Protein AF-A0A9D4E1T2-F1 (afdb_monomer_lite)

Organism: Dreissena polymorpha (NCBI:txid45954)

Structure (mmCIF, N/CA/C/O backbone):
data_AF-A0A9D4E1T2-F1
#
_entry.id   AF-A0A9D4E1T2-F1
#
loop_
_atom_site.group_PDB
_atom_site.id
_atom_site.type_symbol
_atom_site.label_atom_id
_atom_site.label_alt_id
_atom_site.label_comp_id
_atom_site.label_asym_id
_atom_site.label_entity_id
_atom_site.label_seq_id
_atom_site.pdbx_PDB_ins_code
_atom_site.Cartn_x
_atom_site.Cartn_y
_atom_site.Cartn_z
_atom_site.occupancy
_atom_site.B_iso_or_equiv
_atom_site.auth_seq_id
_atom_site.auth_comp_id
_atom_site.auth_asym_id
_atom_site.auth_atom_id
_atom_site.pdbx_PDB_model_num
ATOM 1 N N . MET A 1 1 ? 5.416 1.084 12.582 1.00 51.12 1 MET A N 1
ATOM 2 C CA . MET A 1 1 ? 5.910 1.091 11.190 1.00 51.12 1 MET A CA 1
ATOM 3 C C . MET A 1 1 ? 4.791 0.546 10.313 1.00 51.12 1 MET A C 1
ATOM 5 O O . MET A 1 1 ? 4.407 -0.597 10.518 1.00 51.12 1 MET A O 1
ATOM 9 N N . ILE A 1 2 ? 4.189 1.360 9.439 1.00 58.88 2 ILE A N 1
ATOM 10 C CA . ILE A 1 2 ? 3.247 0.851 8.426 1.00 58.88 2 ILE A CA 1
ATOM 11 C C . ILE A 1 2 ? 4.112 0.037 7.454 1.00 58.88 2 ILE A C 1
ATOM 13 O O . ILE A 1 2 ? 5.057 0.616 6.917 1.00 58.88 2 ILE A O 1
ATOM 17 N N . PRO A 1 3 ? 3.899 -1.283 7.277 1.00 57.59 3 PRO A N 1
ATOM 18 C CA . PRO A 1 3 ? 4.628 -2.017 6.254 1.00 57.59 3 PRO A CA 1
ATOM 19 C C . PRO A 1 3 ? 4.358 -1.313 4.931 1.00 57.59 3 PRO A C 1
ATOM 21 O O . PRO A 1 3 ? 3.206 -0.985 4.644 1.00 57.59 3 PRO A O 1
ATOM 24 N N . ASN A 1 4 ? 5.419 -1.017 4.182 1.00 71.31 4 ASN A N 1
ATOM 25 C CA . ASN A 1 4 ? 5.318 -0.314 2.913 1.00 71.31 4 ASN A CA 1
ATOM 26 C C . ASN A 1 4 ? 4.500 -1.218 1.968 1.00 71.31 4 ASN A C 1
ATOM 28 O O . ASN A 1 4 ? 4.968 -2.218 1.433 1.00 71.31 4 ASN A O 1
ATOM 32 N N . LEU A 1 5 ? 3.191 -0.974 1.943 1.00 72.12 5 LEU A N 1
ATOM 33 C CA . LEU A 1 5 ? 2.181 -1.808 1.285 1.00 72.12 5 LEU A CA 1
ATOM 34 C C . LEU A 1 5 ? 1.999 -1.394 -0.172 1.00 72.12 5 LEU A C 1
ATOM 36 O O . LEU A 1 5 ? 1.417 -2.138 -0.957 1.00 72.12 5 LEU A O 1
ATOM 40 N N . PHE A 1 6 ? 2.459 -0.190 -0.492 1.00 81.25 6 PHE A N 1
ATOM 41 C CA . PHE A 1 6 ? 2.263 0.483 -1.755 1.00 81.25 6 PHE A CA 1
ATOM 42 C C . PHE A 1 6 ? 3.637 0.955 -2.232 1.00 81.25 6 PHE A C 1
ATOM 44 O O . PHE A 1 6 ? 4.168 1.915 -1.677 1.00 81.25 6 PHE A O 1
ATOM 51 N N . PRO A 1 7 ? 4.259 0.258 -3.192 1.00 82.00 7 PRO A N 1
ATOM 52 C CA . PRO A 1 7 ? 5.479 0.750 -3.809 1.00 82.00 7 PRO A CA 1
ATOM 53 C C . PRO A 1 7 ? 5.172 2.004 -4.644 1.00 82.00 7 PRO A C 1
ATOM 55 O O . PRO A 1 7 ? 4.163 2.060 -5.351 1.00 82.00 7 PRO A O 1
ATOM 58 N N . GLU A 1 8 ? 6.045 3.006 -4.556 1.00 83.25 8 GLU A N 1
ATOM 59 C CA . GLU A 1 8 ? 5.934 4.267 -5.309 1.00 83.25 8 GLU A CA 1
ATOM 60 C C . GLU A 1 8 ? 7.019 4.394 -6.385 1.00 83.25 8 GLU A C 1
ATOM 62 O O . GLU A 1 8 ? 6.765 4.936 -7.463 1.00 83.25 8 GLU A O 1
ATOM 67 N N . THR A 1 9 ? 8.198 3.830 -6.120 1.00 85.81 9 THR A N 1
ATOM 68 C CA . THR A 1 9 ? 9.361 3.838 -7.010 1.00 85.81 9 THR A CA 1
ATOM 69 C C . THR A 1 9 ? 9.819 2.420 -7.315 1.00 85.81 9 THR A C 1
ATOM 71 O O . THR A 1 9 ? 9.649 1.507 -6.500 1.00 85.81 9 THR A O 1
ATOM 74 N N . ASP A 1 10 ? 10.411 2.244 -8.490 1.00 80.75 10 ASP A N 1
ATOM 75 C CA . ASP A 1 10 ? 11.104 1.013 -8.854 1.00 80.75 10 ASP A CA 1
ATOM 76 C C . ASP A 1 10 ? 12.454 0.900 -8.115 1.00 80.75 10 ASP A C 1
ATOM 78 O O . ASP A 1 10 ? 12.908 1.850 -7.469 1.00 80.75 10 ASP A O 1
ATOM 82 N N . ILE A 1 11 ? 13.122 -0.250 -8.225 1.00 79.50 11 ILE A N 1
ATOM 83 C CA . ILE A 1 11 ? 14.438 -0.513 -7.617 1.00 79.50 11 ILE A CA 1
ATOM 84 C C . ILE A 1 11 ? 15.512 0.497 -8.045 1.00 79.50 11 ILE A C 1
ATOM 86 O O . ILE A 1 11 ? 16.457 0.743 -7.300 1.00 79.50 11 ILE A O 1
ATOM 90 N N . ASN A 1 12 ? 15.342 1.103 -9.222 1.00 84.38 12 ASN A N 1
ATOM 91 C CA . ASN A 1 12 ? 16.262 2.083 -9.794 1.00 84.38 12 ASN A CA 1
ATOM 92 C C . ASN A 1 12 ? 15.919 3.531 -9.400 1.00 84.38 12 ASN A C 1
ATOM 94 O O . ASN A 1 12 ? 16.617 4.452 -9.807 1.00 84.38 12 ASN A O 1
ATOM 98 N N . GLY A 1 13 ? 14.847 3.751 -8.627 1.00 83.75 13 GLY A N 1
ATOM 99 C CA . GLY A 1 13 ? 14.347 5.087 -8.275 1.00 83.75 13 GLY A CA 1
ATOM 100 C C . GLY A 1 13 ? 13.409 5.709 -9.315 1.00 83.75 13 GLY A C 1
ATOM 101 O O . GLY A 1 13 ? 12.843 6.771 -9.062 1.00 83.75 13 GLY A O 1
ATOM 102 N N . ASP A 1 14 ? 13.198 5.038 -10.448 1.00 87.50 14 ASP A N 1
ATOM 103 C CA . ASP A 1 14 ? 12.260 5.463 -11.484 1.00 87.50 14 ASP A CA 1
ATOM 104 C C . ASP A 1 14 ? 10.796 5.344 -11.033 1.00 87.50 14 ASP A C 1
ATOM 106 O O . ASP A 1 14 ? 10.451 4.627 -10.086 1.00 87.50 14 ASP A O 1
ATOM 110 N N . ALA A 1 15 ? 9.908 6.042 -11.745 1.00 86.56 15 ALA A N 1
ATOM 111 C CA . ALA A 1 15 ? 8.472 5.965 -11.507 1.00 86.56 15 ALA A CA 1
ATOM 112 C C . ALA A 1 15 ? 7.956 4.529 -11.694 1.00 86.56 15 ALA A C 1
ATOM 114 O O . ALA A 1 15 ? 8.185 3.897 -12.726 1.00 86.56 15 ALA A O 1
ATOM 115 N N . LEU A 1 16 ? 7.205 4.023 -10.711 1.00 88.38 16 LEU A N 1
ATOM 116 C CA . LEU A 1 16 ? 6.734 2.644 -10.744 1.00 88.38 16 LEU A CA 1
ATOM 117 C C . LEU A 1 16 ? 5.690 2.414 -11.850 1.00 88.38 16 LEU A C 1
ATOM 119 O O . LEU A 1 16 ? 4.617 3.035 -11.862 1.00 88.38 16 LEU A O 1
ATOM 123 N N . HIS A 1 17 ? 5.970 1.445 -12.728 1.00 87.50 17 HIS A N 1
ATOM 124 C CA . HIS A 1 17 ? 5.035 0.995 -13.756 1.00 87.50 17 HIS A CA 1
ATOM 125 C C . HIS A 1 17 ? 3.708 0.520 -13.139 1.00 87.50 17 HIS A C 1
ATOM 127 O O . HIS A 1 17 ? 3.676 -0.119 -12.084 1.00 87.50 17 HIS A O 1
ATOM 133 N N . TRP A 1 18 ? 2.590 0.808 -13.813 1.00 85.88 18 TRP A N 1
ATOM 134 C CA . TRP A 1 18 ? 1.242 0.583 -13.277 1.00 85.88 18 TRP A CA 1
ATOM 135 C C . TRP A 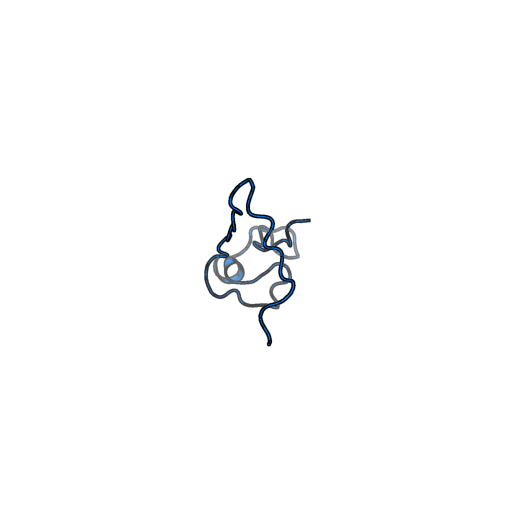1 18 ? 0.989 -0.873 -12.857 1.00 85.88 18 TRP A C 1
ATOM 137 O O . TRP A 1 18 ? 0.329 -1.102 -11.847 1.00 85.88 18 TRP A O 1
ATOM 147 N N . TYR A 1 19 ? 1.558 -1.842 -13.583 1.00 86.44 19 TYR A N 1
ATOM 148 C CA 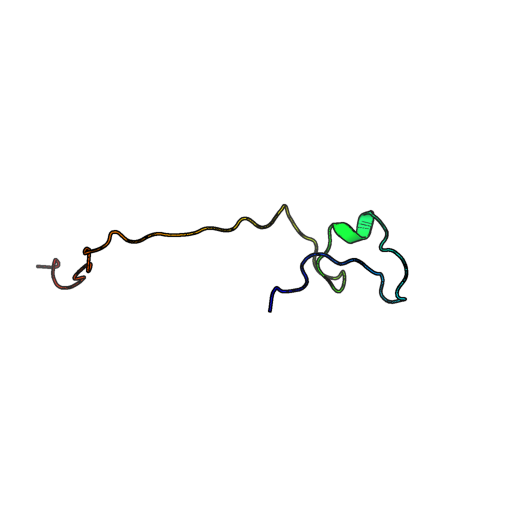. TYR A 1 19 ? 1.445 -3.272 -13.275 1.00 86.44 19 TYR A CA 1
ATOM 149 C C . TYR A 1 19 ? 2.016 -3.615 -11.893 1.00 86.44 19 TYR A C 1
ATOM 151 O O . TYR A 1 19 ? 1.424 -4.381 -11.143 1.00 86.44 19 TYR A O 1
ATOM 159 N N . TYR A 1 20 ? 3.131 -2.997 -11.503 1.00 86.56 20 TYR A N 1
ATOM 160 C CA . TYR A 1 20 ? 3.794 -3.307 -10.238 1.00 86.56 20 TYR A CA 1
ATOM 161 C C . TYR A 1 20 ? 3.075 -2.727 -9.013 1.00 86.56 20 TYR A C 1
ATOM 163 O O . TYR A 1 20 ? 3.325 -3.158 -7.889 1.00 86.56 20 TYR A O 1
ATOM 171 N N . ARG A 1 21 ? 2.103 -1.826 -9.210 1.00 83.50 21 ARG A N 1
ATOM 172 C CA . ARG A 1 21 ? 1.257 -1.281 -8.131 1.00 83.50 21 ARG A CA 1
ATOM 173 C C . ARG A 1 21 ? 0.333 -2.324 -7.497 1.00 83.50 21 ARG A C 1
ATOM 175 O O . ARG A 1 21 ? -0.249 -2.065 -6.442 1.00 83.50 21 ARG A O 1
ATOM 182 N N . THR A 1 22 ? 0.160 -3.488 -8.126 1.00 86.44 22 THR A N 1
ATOM 183 C CA . THR A 1 22 ? -0.611 -4.601 -7.553 1.00 86.44 22 THR A CA 1
ATOM 184 C C . THR A 1 22 ? 0.200 -5.453 -6.582 1.00 86.44 22 THR A C 1
ATOM 186 O O . THR A 1 22 ? -0.370 -6.330 -5.939 1.00 86.44 22 THR A O 1
ATOM 189 N N . PHE A 1 23 ? 1.506 -5.222 -6.458 1.00 87.19 23 PHE A N 1
ATOM 190 C CA . PHE A 1 23 ? 2.382 -5.974 -5.569 1.00 87.19 23 PHE A CA 1
ATOM 191 C C . PHE A 1 23 ? 2.718 -5.167 -4.315 1.00 87.19 23 PHE A C 1
ATOM 193 O O . PHE A 1 23 ? 2.628 -3.940 -4.290 1.00 87.19 23 PHE A O 1
ATOM 200 N N . MET A 1 24 ? 3.104 -5.870 -3.255 1.00 84.06 24 MET A N 1
ATOM 201 C CA . MET A 1 24 ? 3.708 -5.245 -2.080 1.00 84.06 24 MET A CA 1
ATOM 202 C C . MET A 1 24 ? 5.117 -4.739 -2.409 1.00 84.06 24 MET A C 1
ATOM 204 O O . MET A 1 24 ? 5.730 -5.161 -3.394 1.00 84.06 24 MET A O 1
ATOM 208 N N . THR A 1 25 ? 5.664 -3.863 -1.564 1.00 81.94 25 THR A N 1
ATOM 209 C CA . THR A 1 25 ? 7.056 -3.420 -1.700 1.00 81.94 25 THR A CA 1
ATOM 210 C C . THR A 1 25 ? 8.010 -4.617 -1.751 1.00 81.94 25 THR A C 1
ATOM 212 O O . THR A 1 25 ? 7.863 -5.581 -0.999 1.00 81.94 25 THR A O 1
ATOM 215 N N . GLY A 1 26 ? 8.963 -4.566 -2.686 1.00 79.12 26 GLY A N 1
ATOM 216 C CA . GLY A 1 26 ? 9.830 -5.695 -3.039 1.00 79.12 26 GLY A CA 1
ATOM 217 C C . GLY A 1 26 ? 9.273 -6.604 -4.141 1.00 79.12 26 GLY A C 1
ATOM 218 O O . GLY A 1 26 ? 9.965 -7.529 -4.538 1.00 79.12 26 GLY A O 1
ATOM 219 N N . LEU A 1 27 ? 8.053 -6.355 -4.635 1.00 78.31 27 LEU A N 1
ATOM 220 C CA . LEU A 1 27 ? 7.441 -6.949 -5.839 1.00 78.31 27 LEU A CA 1
ATOM 221 C C . LEU A 1 27 ? 7.286 -8.484 -5.862 1.00 78.31 27 LEU A C 1
ATOM 223 O O . LEU A 1 27 ? 6.760 -9.033 -6.823 1.00 78.31 27 LEU A O 1
ATOM 227 N N . ASN A 1 28 ? 7.653 -9.176 -4.784 1.00 82.31 28 ASN A N 1
ATOM 228 C CA . ASN A 1 28 ? 7.568 -10.636 -4.679 1.00 82.31 28 ASN A CA 1
ATOM 229 C C . ASN A 1 28 ? 6.169 -11.143 -4.296 1.00 82.31 28 ASN A C 1
ATOM 231 O O . ASN A 1 28 ? 5.838 -12.298 -4.540 1.00 82.31 28 ASN A O 1
ATOM 235 N N . ASN A 1 29 ? 5.349 -10.289 -3.674 1.00 82.38 29 ASN A N 1
ATOM 236 C CA . ASN A 1 29 ? 4.047 -10.671 -3.127 1.00 82.38 29 ASN A CA 1
ATOM 237 C C . ASN A 1 29 ? 2.922 -9.905 -3.824 1.00 82.38 29 ASN A C 1
ATOM 239 O O . ASN A 1 29 ? 2.865 -8.676 -3.748 1.00 82.38 29 ASN A O 1
ATOM 243 N N . TYR A 1 30 ? 2.013 -10.632 -4.475 1.00 85.38 30 TYR A N 1
ATOM 244 C CA . TYR A 1 30 ? 0.824 -10.057 -5.101 1.00 85.38 30 TYR A CA 1
ATOM 245 C C . TYR A 1 30 ? -0.229 -9.693 -4.049 1.00 85.38 30 TYR A C 1
ATOM 247 O O . TYR A 1 30 ? -0.520 -10.476 -3.143 1.00 85.38 30 TYR A O 1
ATOM 255 N N . ARG A 1 31 ? -0.831 -8.509 -4.175 1.00 84.38 31 ARG A N 1
ATOM 256 C CA . ARG A 1 31 ? -1.850 -8.024 -3.248 1.00 84.38 31 ARG A CA 1
ATOM 257 C C . ARG A 1 31 ? -3.255 -8.267 -3.790 1.00 84.38 31 ARG A C 1
ATOM 259 O O . ARG A 1 31 ? -3.640 -7.732 -4.826 1.00 84.38 31 ARG A O 1
ATOM 266 N N . LEU A 1 32 ? -4.058 -8.984 -3.011 1.00 82.88 32 LEU A N 1
ATOM 267 C CA . LEU A 1 32 ? -5.472 -9.224 -3.290 1.00 82.88 32 LEU A CA 1
ATOM 268 C C . LEU A 1 32 ? -6.348 -8.211 -2.544 1.00 82.88 32 LEU A C 1
ATOM 270 O O . LEU A 1 32 ? -6.587 -8.333 -1.345 1.00 82.88 32 LEU A O 1
ATOM 274 N N . GLY A 1 33 ? -6.844 -7.220 -3.284 1.00 83.50 33 GLY A N 1
ATOM 275 C CA . GLY A 1 33 ? -7.781 -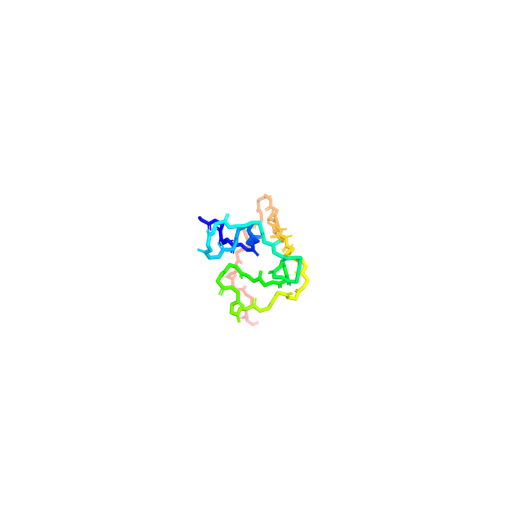6.218 -2.780 1.00 83.50 33 GLY A CA 1
ATOM 276 C C . GLY A 1 33 ? -7.166 -5.173 -1.834 1.00 83.50 33 GLY A C 1
ATOM 277 O O . GLY A 1 33 ? -5.990 -5.241 -1.466 1.00 83.50 33 GLY A O 1
ATOM 278 N N . PRO A 1 34 ? -7.945 -4.144 -1.461 1.00 84.38 34 PRO A N 1
ATOM 279 C CA . PRO A 1 34 ? -7.486 -3.114 -0.542 1.00 84.38 34 PRO A CA 1
ATOM 280 C C . PRO A 1 34 ? -7.503 -3.619 0.913 1.00 84.38 34 PRO A C 1
ATOM 282 O O . PRO A 1 34 ? -8.452 -4.304 1.311 1.00 84.38 34 PRO A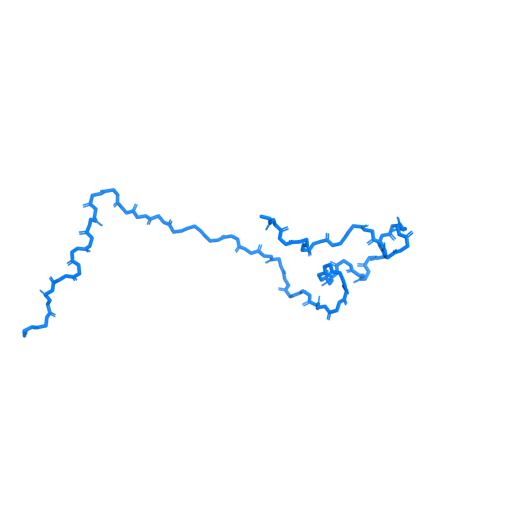 O 1
ATOM 285 N N . PRO A 1 35 ? -6.510 -3.246 1.742 1.00 83.69 35 PRO A N 1
ATOM 286 C CA . PRO A 1 35 ? -6.560 -3.521 3.172 1.00 83.69 35 PRO A CA 1
ATOM 287 C C . PRO A 1 35 ? -7.754 -2.796 3.807 1.00 83.69 35 PRO A C 1
ATOM 289 O O . PRO A 1 35 ? -8.042 -1.643 3.484 1.00 83.69 35 PRO A O 1
ATOM 292 N N . ARG A 1 36 ? -8.449 -3.469 4.727 1.00 86.19 36 ARG A N 1
ATOM 293 C CA . ARG A 1 36 ? -9.580 -2.903 5.473 1.00 86.19 36 ARG A CA 1
ATOM 294 C C . ARG A 1 36 ? -9.235 -2.843 6.952 1.00 86.19 36 ARG A C 1
ATOM 296 O O . ARG A 1 36 ? -8.900 -3.862 7.551 1.00 86.19 36 ARG A O 1
ATOM 303 N N . LEU A 1 37 ? -9.329 -1.653 7.538 1.00 88.81 37 LEU A N 1
ATOM 304 C CA . LEU A 1 37 ? -9.1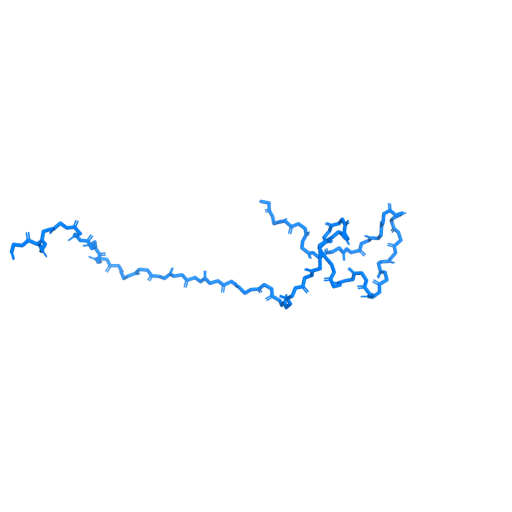43 -1.473 8.974 1.00 88.81 37 LEU A CA 1
ATOM 305 C C . LEU A 1 37 ? -10.413 -1.905 9.712 1.00 88.81 37 LEU A C 1
ATOM 307 O O . LEU A 1 37 ? -11.519 -1.519 9.336 1.00 88.81 37 LEU A O 1
ATOM 311 N N . ARG A 1 38 ? -10.248 -2.697 10.775 1.00 92.00 38 ARG A N 1
ATOM 312 C CA . ARG A 1 38 ? -11.334 -3.097 11.675 1.00 92.00 38 ARG A CA 1
ATOM 313 C C . ARG A 1 38 ? -11.058 -2.538 13.061 1.00 92.00 38 ARG A C 1
ATOM 315 O O . ARG A 1 38 ? -10.007 -2.815 13.629 1.00 92.00 38 ARG A O 1
ATOM 322 N N . GLN A 1 39 ? -12.019 -1.810 13.619 1.00 92.69 39 GLN A N 1
ATOM 323 C CA . GLN A 1 39 ? -11.960 -1.326 14.994 1.00 92.69 39 GLN A CA 1
ATOM 324 C C . GLN A 1 39 ? -13.066 -1.991 15.812 1.00 92.69 39 GLN A C 1
ATOM 326 O O . GLN A 1 39 ? -14.243 -1.871 15.482 1.00 92.69 39 GLN A O 1
ATOM 331 N N . LEU A 1 40 ? -12.681 -2.688 16.879 1.00 89.44 40 LEU A N 1
ATOM 332 C CA . LEU A 1 40 ? -13.614 -3.160 17.897 1.00 89.44 40 LEU A CA 1
ATOM 333 C C . LEU A 1 40 ? -13.702 -2.102 19.000 1.00 89.44 40 LEU A C 1
ATOM 335 O O . LEU A 1 40 ? -12.689 -1.506 19.368 1.00 89.44 40 LEU A O 1
ATOM 339 N N . ARG A 1 41 ? -14.903 -1.868 19.523 1.00 85.19 41 ARG A N 1
ATOM 340 C CA . ARG A 1 41 ? -15.119 -1.030 20.705 1.00 85.19 41 ARG A CA 1
ATOM 341 C C . ARG A 1 41 ? -15.714 -1.891 21.805 1.00 85.19 41 ARG A C 1
ATOM 343 O O . ARG A 1 41 ? -16.552 -2.744 21.529 1.00 85.19 41 ARG A O 1
ATOM 350 N N . THR A 1 42 ? -15.270 -1.665 23.030 1.00 84.81 42 THR A N 1
ATOM 351 C CA . THR A 1 42 ? -15.892 -2.234 24.223 1.00 84.81 42 THR A CA 1
ATOM 352 C C . THR A 1 42 ? -16.922 -1.255 24.774 1.00 84.81 42 THR A C 1
ATOM 354 O O . THR A 1 42 ? -16.818 -0.041 24.574 1.00 84.81 42 THR A O 1
ATOM 357 N N . HIS A 1 43 ? -17.932 -1.776 25.465 1.00 80.88 43 HIS A N 1
ATOM 358 C CA . HIS A 1 43 ? -18.828 -0.941 26.253 1.00 80.88 43 HIS A CA 1
ATOM 359 C C . HIS A 1 43 ? -18.105 -0.488 27.525 1.00 80.88 43 HIS A C 1
ATOM 361 O O . HIS A 1 43 ? -17.527 -1.305 28.246 1.00 80.88 43 HIS A O 1
ATOM 367 N N . ALA A 1 44 ? -18.132 0.815 27.810 1.00 75.56 44 ALA A N 1
ATOM 368 C CA . ALA A 1 44 ? -17.589 1.348 29.053 1.00 75.56 44 ALA A CA 1
ATOM 369 C C . ALA A 1 44 ? -18.368 0.760 30.246 1.00 75.56 44 ALA A C 1
ATOM 371 O O . ALA A 1 44 ? -19.588 0.886 30.307 1.00 75.56 44 ALA A O 1
ATOM 372 N N . GLY A 1 45 ? -17.663 0.090 31.163 1.00 69.81 45 GLY A N 1
ATOM 373 C CA . GLY A 1 45 ? -18.239 -0.544 32.358 1.00 69.81 45 GLY A CA 1
ATOM 374 C C . GLY A 1 45 ? -18.520 -2.045 32.239 1.00 69.81 45 GLY A C 1
ATOM 375 O O . GLY A 1 45 ? -18.762 -2.693 33.254 1.00 69.81 45 GLY A O 1
ATOM 376 N N . GLN A 1 46 ? -18.422 -2.637 31.045 1.00 61.88 46 GLN A N 1
ATOM 377 C CA . GLN A 1 46 ? -18.571 -4.082 30.873 1.00 61.88 46 GLN A CA 1
ATOM 378 C C . GLN A 1 46 ? -17.206 -4.765 31.040 1.00 61.88 46 GLN A C 1
ATOM 380 O O . GLN A 1 46 ? -16.598 -5.246 30.085 1.00 61.88 46 GLN A O 1
ATOM 385 N N . ASN A 1 47 ? -16.707 -4.794 32.278 1.00 59.09 47 ASN A N 1
ATOM 386 C CA . ASN A 1 47 ? -15.723 -5.799 32.665 1.00 59.09 47 ASN A CA 1
ATOM 387 C C . ASN A 1 47 ? -16.441 -7.144 32.545 1.00 59.09 47 ASN A C 1
ATOM 389 O O . ASN A 1 47 ? -17.204 -7.519 33.433 1.00 59.09 47 ASN A O 1
ATOM 393 N N . LEU A 1 48 ? -16.273 -7.830 31.413 1.00 61.91 48 LEU A N 1
ATOM 394 C CA . LEU A 1 48 ? -16.704 -9.214 31.275 1.00 61.91 48 LEU A CA 1
ATOM 395 C C . LEU A 1 48 ? -15.905 -10.010 32.304 1.00 61.91 48 LEU A C 1
ATOM 397 O O . LEU A 1 48 ? -14.752 -10.372 32.079 1.00 61.91 48 LEU A O 1
ATOM 401 N N . ASN A 1 49 ? -16.509 -10.211 33.470 1.00 55.94 49 ASN A N 1
ATOM 402 C CA . ASN A 1 49 ? -16.017 -11.110 34.489 1.00 55.94 49 ASN A CA 1
ATOM 403 C C . ASN A 1 49 ? -16.235 -12.514 33.920 1.00 55.94 49 ASN A C 1
ATOM 405 O O . ASN A 1 49 ? -17.263 -13.146 34.141 1.00 55.94 49 ASN A O 1
ATOM 409 N N . VAL A 1 50 ? -15.301 -12.958 33.076 1.00 60.25 50 VAL A N 1
ATOM 410 C CA . VAL A 1 50 ? -15.227 -14.330 32.568 1.00 60.25 50 VAL A CA 1
ATOM 411 C C . VAL A 1 50 ? -14.717 -15.193 33.718 1.00 60.25 50 VAL A C 1
ATOM 413 O O . VAL A 1 50 ? -13.591 -15.682 33.719 1.00 60.25 50 VAL A O 1
ATOM 416 N N . LYS 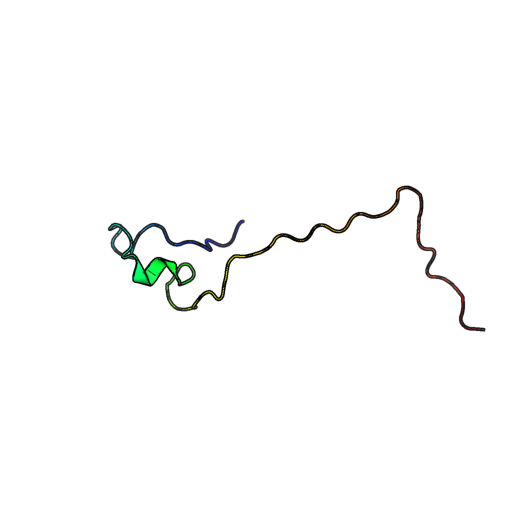A 1 51 ? -15.525 -15.299 34.767 1.00 57.31 51 LYS A N 1
ATOM 417 C CA . LYS A 1 51 ? -15.362 -16.265 35.836 1.00 57.31 51 LYS A CA 1
ATOM 418 C C . LYS A 1 51 ? -16.741 -16.835 36.122 1.00 57.31 51 LYS A C 1
ATOM 420 O O . LYS A 1 51 ? -17.644 -16.109 36.510 1.00 57.31 51 LYS A O 1
ATOM 425 N N . GLU A 1 52 ? -16.835 -18.144 35.909 1.00 56.31 52 GLU A N 1
ATOM 426 C CA . GLU A 1 52 ? -17.803 -19.033 36.554 1.00 56.31 52 GLU A CA 1
ATOM 427 C C . GLU A 1 52 ? -19.224 -19.030 35.972 1.00 56.31 52 GLU A C 1
ATOM 429 O O . GLU A 1 52 ? -20.179 -18.533 36.555 1.00 56.31 52 GLU A O 1
ATOM 434 N N . SER A 1 53 ? -19.386 -19.718 34.841 1.00 53.44 53 SER A N 1
ATOM 435 C CA . SER A 1 53 ? -20.644 -20.415 34.546 1.00 53.44 53 SER A CA 1
ATOM 436 C C . SER A 1 53 ? -20.358 -21.752 33.852 1.00 53.44 53 SER A C 1
ATOM 438 O O . SER A 1 53 ? -20.723 -21.966 32.702 1.00 53.44 53 SER A O 1
ATOM 440 N N . ASN A 1 54 ? -19.626 -22.624 34.543 1.00 51.16 54 ASN A N 1
ATOM 441 C CA . ASN A 1 54 ? -19.670 -24.068 34.319 1.00 51.16 54 ASN A CA 1
ATOM 442 C C . ASN A 1 54 ? -19.836 -24.707 35.700 1.00 51.16 54 ASN A C 1
ATOM 444 O O . ASN A 1 54 ? -18.853 -25.020 36.372 1.00 51.16 54 ASN A O 1
ATOM 448 N N . LEU A 1 55 ? -21.095 -24.797 36.119 1.00 47.75 55 LEU A N 1
ATOM 449 C CA . LEU A 1 55 ? -21.615 -25.727 37.114 1.00 47.75 55 LEU A CA 1
ATOM 450 C C . LEU A 1 55 ? -22.713 -26.523 36.410 1.00 47.75 55 LEU A C 1
ATOM 452 O O . LEU A 1 55 ? -23.557 -25.862 35.762 1.00 47.75 55 LEU A O 1
#

pLDDT: mean 77.1, std 12.45, range [47.75, 92.69]

Sequence (55 aa):
MIPNLFPETDINGDALHWYYRTFMTGLNNYRLGPPRLRQLRTHAGQNLNVKESNL

Foldseek 3Di:
DPQQQADQADPVRHGDDPVQRQAGPVSPGGHDDDDDDDDDDDDPPPPPPPDDDDD

Radius of gyration: 21.23 Å; chains: 1; bounding box: 38×32×51 Å

Secondary structure (DSSP, 8-state):
-----S--B-TTSSBPPGGGGGBPTTSSSB--S--------PPTT----------